Protein AF-Q9K0R5-F1 (afdb_monomer_lite)

Radius of gyration: 14.36 Å; chains: 1; bounding box: 36×28×37 Å

Structure (mmCIF, N/CA/C/O backbone):
data_AF-Q9K0R5-F1
#
_entry.id   AF-Q9K0R5-F1
#
loop_
_atom_site.group_PDB
_atom_site.id
_atom_site.type_symbol
_atom_site.label_atom_id
_atom_site.label_alt_id
_atom_site.label_comp_id
_atom_site.label_asym_id
_atom_site.label_entity_id
_atom_site.label_seq_id
_atom_site.pdbx_PDB_ins_code
_atom_site.Cartn_x
_atom_site.Cartn_y
_atom_site.Cartn_z
_atom_site.occupancy
_atom_site.B_iso_or_equiv
_atom_site.auth_seq_id
_atom_site.auth_comp_id
_atom_site.auth_asym_id
_atom_site.auth_atom_id
_atom_site.pdbx_PDB_model_num
ATOM 1 N N . MET A 1 1 ? 1.058 6.032 -15.849 1.00 56.22 1 MET A N 1
ATOM 2 C CA . MET A 1 1 ? 0.611 4.883 -16.671 1.00 56.22 1 MET A CA 1
ATOM 3 C C . MET A 1 1 ? 0.683 3.546 -15.922 1.00 56.22 1 MET A C 1
ATOM 5 O O . MET A 1 1 ? -0.158 2.701 -16.170 1.00 56.22 1 MET A O 1
ATOM 9 N N . THR A 1 2 ? 1.601 3.356 -14.963 1.00 67.81 2 THR A N 1
ATOM 10 C CA . THR A 1 2 ? 1.692 2.118 -14.158 1.00 67.81 2 THR A CA 1
ATOM 11 C C . THR A 1 2 ? 0.542 1.943 -13.154 1.00 67.81 2 THR A C 1
ATOM 13 O O . THR A 1 2 ? 0.007 0.850 -13.034 1.00 67.81 2 THR A O 1
ATOM 16 N N . GLU A 1 3 ? 0.129 3.010 -12.461 1.00 80.75 3 GLU A N 1
ATOM 17 C CA . GLU A 1 3 ? -0.863 2.923 -11.375 1.00 80.75 3 GLU A CA 1
ATOM 18 C C . GLU A 1 3 ? -2.248 2.438 -11.852 1.00 80.75 3 GLU A C 1
ATOM 20 O O . GLU A 1 3 ? -2.786 1.489 -11.292 1.00 80.75 3 GLU A O 1
ATOM 25 N N . GLN A 1 4 ? -2.784 3.005 -12.940 1.00 90.56 4 GLN A N 1
ATOM 26 C CA . GLN A 1 4 ? -4.103 2.627 -13.477 1.00 90.56 4 GLN A CA 1
ATOM 27 C C . GLN A 1 4 ? -4.184 1.160 -13.929 1.00 90.56 4 GLN A C 1
ATOM 29 O O . GLN A 1 4 ? -5.218 0.518 -13.748 1.00 90.56 4 GLN A O 1
ATOM 34 N N . LEU A 1 5 ? -3.098 0.622 -14.500 1.00 92.12 5 LEU A N 1
ATOM 35 C CA . LEU A 1 5 ? -3.017 -0.794 -14.867 1.00 92.12 5 LEU A CA 1
ATOM 36 C C . LEU A 1 5 ? -3.189 -1.677 -13.626 1.00 92.12 5 LEU A C 1
ATOM 38 O O . LEU A 1 5 ? -3.996 -2.605 -13.632 1.00 92.12 5 LEU A O 1
ATOM 42 N N . PHE A 1 6 ? -2.456 -1.376 -12.554 1.00 94.50 6 PHE A N 1
ATOM 43 C CA . PHE A 1 6 ? -2.494 -2.184 -11.340 1.0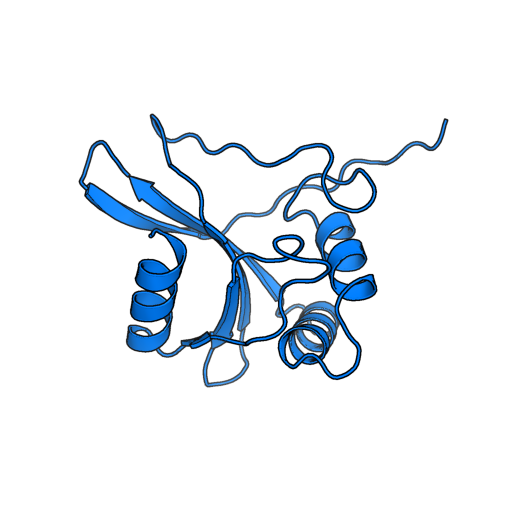0 94.50 6 PHE A CA 1
ATOM 44 C C . PHE A 1 6 ? -3.798 -2.036 -10.560 1.00 94.50 6 PHE A C 1
ATOM 46 O O . PHE A 1 6 ? -4.280 -3.031 -10.028 1.00 94.50 6 PHE A O 1
ATOM 53 N N . ASP A 1 7 ? -4.434 -0.866 -10.585 1.00 95.31 7 ASP A N 1
ATOM 54 C CA . ASP A 1 7 ? -5.787 -0.709 -10.046 1.00 95.31 7 ASP A CA 1
ATOM 55 C C . ASP A 1 7 ? -6.827 -1.535 -10.807 1.00 95.31 7 ASP A C 1
ATOM 57 O O . ASP A 1 7 ? -7.734 -2.106 -10.197 1.00 95.31 7 ASP A O 1
ATOM 61 N N . SER A 1 8 ? -6.708 -1.614 -12.137 1.00 95.00 8 SER A N 1
ATOM 62 C CA . SER A 1 8 ? -7.579 -2.464 -12.955 1.00 95.00 8 SER A CA 1
ATOM 63 C C . SER A 1 8 ? -7.395 -3.942 -12.598 1.00 95.00 8 SER A C 1
ATOM 65 O O . SER A 1 8 ? -8.376 -4.626 -12.298 1.00 95.00 8 SER A O 1
ATOM 67 N N . LEU A 1 9 ? -6.142 -4.406 -12.520 1.00 94.50 9 LEU A N 1
ATOM 68 C CA . LEU A 1 9 ? -5.818 -5.777 -12.122 1.00 94.50 9 LEU A CA 1
ATOM 69 C C . LEU A 1 9 ? -6.303 -6.092 -10.702 1.00 94.50 9 LEU A C 1
ATOM 71 O O . LEU A 1 9 ? -6.897 -7.146 -10.481 1.00 94.50 9 LEU A O 1
ATOM 75 N N . ALA A 1 10 ? -6.109 -5.187 -9.741 1.00 95.62 10 ALA A N 1
ATOM 76 C CA . ALA A 1 10 ? -6.574 -5.377 -8.370 1.00 95.62 10 ALA A CA 1
ATOM 77 C C . ALA A 1 10 ? -8.096 -5.580 -8.314 1.00 95.62 10 ALA A C 1
ATOM 79 O O . ALA A 1 10 ? -8.568 -6.540 -7.703 1.00 95.62 10 ALA A O 1
ATOM 80 N N . LYS A 1 11 ? -8.863 -4.735 -9.018 1.00 96.19 11 LYS A N 1
ATOM 81 C CA . LYS A 1 11 ? -10.329 -4.849 -9.101 1.00 96.19 11 LYS A CA 1
ATOM 82 C C . LYS A 1 11 ? -10.776 -6.159 -9.745 1.00 96.19 11 LYS A C 1
ATOM 84 O O . LYS A 1 11 ? -11.670 -6.812 -9.214 1.00 96.19 11 LYS A O 1
ATOM 89 N N . GLN A 1 12 ? -10.137 -6.568 -10.844 1.00 95.12 12 GLN A N 1
ATOM 90 C CA . GLN A 1 12 ? -10.416 -7.852 -11.505 1.00 95.12 12 GLN A CA 1
ATOM 91 C C . GLN A 1 12 ? -10.162 -9.055 -10.584 1.00 95.12 12 GLN A C 1
ATOM 93 O O . GLN A 1 12 ? -10.846 -10.066 -10.698 1.00 95.12 12 GLN A O 1
ATOM 98 N N . ASN A 1 13 ? -9.227 -8.927 -9.639 1.00 92.00 13 ASN A N 1
ATOM 99 C CA . ASN A 1 13 ? -8.899 -9.954 -8.648 1.00 92.00 13 ASN A CA 1
ATOM 100 C C . ASN A 1 13 ? -9.655 -9.776 -7.313 1.00 92.00 13 ASN A C 1
ATOM 102 O O . ASN A 1 13 ? -9.241 -10.312 -6.287 1.00 92.00 13 ASN A O 1
ATOM 106 N N . GLY A 1 14 ? -10.758 -9.018 -7.303 1.00 93.19 14 GLY A N 1
ATOM 107 C CA . GLY A 1 14 ? -11.657 -8.912 -6.147 1.00 93.19 14 GLY A CA 1
ATOM 108 C C . GLY A 1 14 ? -11.198 -7.956 -5.041 1.00 93.19 14 GLY A C 1
ATOM 109 O O . GLY A 1 1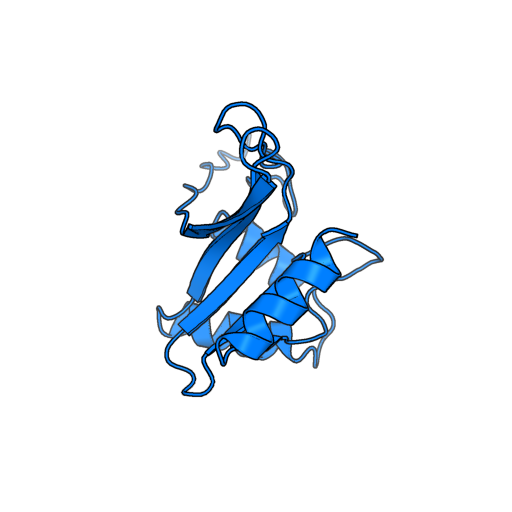4 ? -11.790 -7.943 -3.958 1.00 93.19 14 GLY A O 1
ATOM 110 N N . PHE A 1 15 ? -10.175 -7.133 -5.287 1.00 97.31 15 PHE A N 1
ATOM 111 C CA . PHE A 1 15 ? -9.781 -6.076 -4.358 1.00 97.31 15 PHE A CA 1
ATOM 112 C C . PHE A 1 15 ? -10.573 -4.789 -4.594 1.00 97.31 15 PHE A C 1
ATOM 114 O O . PHE A 1 15 ? -10.828 -4.360 -5.719 1.00 97.31 15 PHE A O 1
ATOM 121 N N . ARG A 1 16 ? -10.893 -4.106 -3.498 1.00 97.69 16 ARG A N 1
ATOM 122 C CA . ARG A 1 16 ? -11.349 -2.716 -3.504 1.00 97.69 16 ARG A CA 1
ATOM 123 C C . ARG A 1 16 ? -10.130 -1.803 -3.500 1.00 97.69 16 ARG A C 1
ATOM 125 O O . ARG A 1 16 ? -9.298 -1.902 -2.601 1.00 97.69 16 ARG A O 1
ATOM 132 N N . VAL A 1 17 ? -10.052 -0.896 -4.468 1.00 97.38 17 VAL A N 1
ATOM 133 C CA . VAL A 1 17 ? -9.050 0.180 -4.494 1.00 97.38 17 VAL A CA 1
ATOM 134 C C . VAL A 1 17 ? -9.590 1.360 -3.691 1.00 97.38 17 VAL A C 1
ATOM 136 O O . VAL A 1 17 ? -10.658 1.884 -4.011 1.00 97.38 17 VAL A O 1
ATOM 139 N N . LEU A 1 18 ? -8.882 1.758 -2.635 1.00 97.50 18 LEU A N 1
ATOM 140 C CA . LEU A 1 18 ? -9.302 2.823 -1.726 1.00 97.50 18 LEU A CA 1
ATOM 141 C C . LEU A 1 18 ? -8.656 4.157 -2.102 1.00 97.50 18 LEU A C 1
ATOM 143 O O . LEU A 1 18 ? -7.446 4.249 -2.299 1.00 97.50 18 LEU A O 1
ATOM 147 N N . SER A 1 19 ? -9.469 5.210 -2.137 1.00 95.94 19 SER A N 1
ATOM 148 C CA . SER A 1 19 ? -9.001 6.580 -2.331 1.00 95.94 19 SER A CA 1
ATOM 149 C C . SER A 1 19 ? -8.444 7.189 -1.036 1.00 95.94 19 SER A C 1
ATOM 151 O O . SER A 1 19 ? -8.610 6.660 0.066 1.00 95.94 19 SER A O 1
ATOM 153 N N . GLY A 1 20 ? -7.770 8.336 -1.170 1.00 96.44 20 GLY A N 1
ATOM 154 C CA . GLY A 1 20 ? -7.252 9.100 -0.031 1.00 96.44 20 GLY A CA 1
ATOM 155 C C . GLY A 1 20 ? -5.932 8.575 0.543 1.00 96.44 20 GLY A C 1
ATOM 156 O O . GLY A 1 20 ? -5.584 8.925 1.669 1.00 96.44 20 GLY A O 1
ATOM 157 N N . GLY A 1 21 ? -5.199 7.741 -0.202 1.00 97.06 21 GLY A N 1
ATOM 158 C CA . GLY A 1 21 ? -3.874 7.234 0.181 1.00 97.06 21 GLY A CA 1
ATOM 159 C C . GLY A 1 21 ? -2.716 8.224 -0.011 1.00 97.06 21 GLY A C 1
ATOM 160 O O . GLY A 1 21 ? -1.585 7.893 0.343 1.00 97.06 21 GLY A O 1
ATOM 161 N N . LYS A 1 22 ? -2.982 9.426 -0.542 1.00 96.50 22 LYS A N 1
ATOM 162 C CA . LYS A 1 22 ? -1.977 10.462 -0.828 1.00 96.50 22 LYS A CA 1
ATOM 163 C C . LYS A 1 22 ? -2.257 11.773 -0.073 1.00 96.50 22 LYS A C 1
ATOM 165 O O . LYS A 1 22 ? -3.391 12.035 0.328 1.00 96.50 22 LYS A O 1
ATOM 170 N N . TYR A 1 23 ? -1.221 12.589 0.127 1.00 96.75 23 TYR A N 1
ATOM 171 C CA . TYR A 1 23 ? -1.273 13.907 0.770 1.00 96.75 23 TYR A CA 1
ATOM 172 C C . TYR A 1 23 ? -0.305 14.896 0.103 1.00 96.75 23 TYR A C 1
ATOM 174 O O . TYR A 1 23 ? 0.721 14.502 -0.452 1.00 96.75 23 TYR A O 1
ATOM 182 N N . GLY A 1 24 ? -0.611 16.198 0.171 1.00 93.19 24 GLY A N 1
ATOM 183 C CA . GLY A 1 24 ? 0.278 17.260 -0.326 1.00 93.19 24 GLY A CA 1
ATOM 184 C C . GLY A 1 24 ? 0.739 17.059 -1.777 1.00 93.19 24 GLY A C 1
ATOM 185 O O . GLY A 1 24 ? 1.917 17.240 -2.071 1.00 93.19 24 GLY A O 1
ATOM 186 N N . GLY A 1 25 ? -0.157 16.601 -2.656 1.00 90.31 25 GLY A N 1
ATOM 187 C CA . GLY A 1 25 ? 0.172 16.183 -4.019 1.00 90.31 25 GLY A CA 1
ATOM 188 C C . GLY A 1 25 ? 0.407 14.675 -4.111 1.00 90.31 25 GLY A C 1
ATOM 189 O O . GLY A 1 25 ? -0.474 13.891 -3.767 1.00 90.31 25 GLY A O 1
ATOM 190 N N . ASN A 1 26 ? 1.583 14.266 -4.592 1.00 89.44 26 ASN A N 1
ATOM 191 C CA . ASN A 1 26 ? 1.895 12.862 -4.889 1.00 89.44 26 ASN A CA 1
ATOM 192 C C . ASN A 1 26 ? 2.646 12.129 -3.756 1.00 89.44 26 ASN A C 1
ATOM 194 O O . ASN A 1 26 ? 3.328 11.139 -4.010 1.00 89.44 26 ASN A O 1
ATOM 198 N N . ASN A 1 27 ? 2.575 12.617 -2.513 1.00 94.56 27 ASN A N 1
ATOM 199 C CA . ASN A 1 27 ? 3.195 11.931 -1.377 1.00 94.56 27 ASN A CA 1
ATOM 200 C C . ASN A 1 27 ? 2.236 10.902 -0.784 1.00 94.56 27 ASN A C 1
ATOM 202 O O . ASN A 1 27 ? 1.034 11.140 -0.734 1.00 94.56 27 ASN A O 1
ATOM 206 N N . GLY A 1 28 ? 2.768 9.806 -0.250 1.00 96.94 28 GLY A N 1
ATOM 207 C CA . GLY A 1 28 ? 1.991 8.793 0.458 1.00 96.94 28 GLY A CA 1
ATOM 208 C C . GLY A 1 28 ? 2.100 7.430 -0.203 1.00 96.94 28 GLY A C 1
ATOM 209 O O . GLY A 1 28 ? 3.196 7.038 -0.597 1.00 96.94 28 GLY A O 1
ATOM 210 N N . PHE A 1 29 ? 0.983 6.715 -0.258 1.00 97.56 29 PHE A N 1
ATOM 211 C CA . PHE A 1 29 ? 0.880 5.404 -0.887 1.00 97.56 29 PHE A CA 1
ATOM 212 C C . PHE A 1 29 ? 0.485 5.571 -2.349 1.00 97.56 29 PHE A C 1
ATOM 214 O O . PHE A 1 29 ? -0.455 6.317 -2.636 1.00 97.56 29 PHE A O 1
ATOM 221 N N . ASP A 1 30 ? 1.143 4.853 -3.260 1.00 96.25 30 ASP A N 1
ATOM 222 C CA . ASP A 1 30 ? 0.635 4.765 -4.634 1.00 96.25 30 ASP A CA 1
ATOM 223 C C . ASP A 1 30 ? -0.766 4.156 -4.631 1.00 96.25 30 ASP A C 1
ATOM 225 O O . ASP A 1 30 ? -1.691 4.730 -5.203 1.00 96.25 30 ASP A O 1
ATOM 229 N N . HIS A 1 31 ? -0.931 3.062 -3.880 1.00 97.31 31 HIS A N 1
ATOM 230 C CA . HIS A 1 31 ? -2.177 2.312 -3.800 1.00 97.31 31 HIS A CA 1
ATOM 231 C C . HIS A 1 31 ? -2.481 1.803 -2.398 1.00 97.31 31 HIS A C 1
ATOM 233 O O . HIS A 1 31 ? -1.592 1.378 -1.651 1.00 97.31 31 HIS A O 1
ATOM 239 N N . VAL A 1 32 ? -3.775 1.732 -2.088 1.00 98.19 32 VAL A N 1
ATOM 240 C CA . VAL A 1 32 ? -4.294 0.985 -0.941 1.00 98.19 32 VAL A CA 1
ATOM 241 C C . VAL A 1 32 ? -5.389 0.051 -1.428 1.00 98.19 32 VAL A C 1
ATOM 243 O O . VAL A 1 32 ? -6.436 0.500 -1.895 1.00 98.19 32 VAL A O 1
ATOM 246 N N . TRP A 1 33 ? -5.156 -1.253 -1.314 1.00 98.19 33 TRP A N 1
ATOM 247 C CA . TRP A 1 33 ? -6.099 -2.278 -1.751 1.00 98.19 33 TRP A CA 1
ATOM 248 C C . TRP A 1 33 ? -6.622 -3.069 -0.560 1.00 98.19 33 TRP A C 1
ATOM 250 O O . TRP A 1 33 ? -5.864 -3.451 0.327 1.00 98.19 33 TRP A O 1
ATOM 260 N N . GLN A 1 34 ? -7.918 -3.348 -0.540 1.00 98.31 34 GLN A N 1
ATOM 261 C CA . GLN A 1 34 ? -8.560 -4.141 0.503 1.00 98.31 34 GLN A CA 1
ATOM 262 C C . GLN A 1 34 ? -9.267 -5.338 -0.128 1.00 98.31 34 GLN A C 1
ATOM 264 O O . GLN A 1 34 ? -10.062 -5.162 -1.050 1.00 98.31 34 GLN A O 1
ATOM 269 N N . ALA A 1 35 ? -8.996 -6.547 0.367 1.00 96.56 35 ALA A N 1
ATOM 270 C CA . ALA A 1 35 ? -9.749 -7.732 -0.040 1.00 96.56 35 ALA A CA 1
ATOM 271 C C . ALA A 1 35 ? -11.240 -7.539 0.292 1.00 96.56 35 ALA A C 1
ATOM 273 O O . ALA A 1 35 ? -11.564 -6.958 1.330 1.00 96.56 35 ALA A O 1
ATOM 274 N N . ALA A 1 36 ? -12.153 -7.998 -0.570 1.00 92.12 36 ALA A N 1
ATOM 275 C CA . ALA A 1 36 ? -13.591 -7.748 -0.405 1.00 92.12 36 ALA A CA 1
ATOM 276 C C . ALA A 1 36 ? -14.162 -8.213 0.953 1.00 92.12 36 ALA A C 1
ATOM 278 O O . ALA A 1 36 ? -15.082 -7.582 1.474 1.00 92.12 36 ALA A O 1
ATOM 279 N N . ASP A 1 37 ? -13.586 -9.266 1.537 1.00 92.12 37 ASP A N 1
ATOM 280 C CA . ASP A 1 37 ? -13.933 -9.838 2.845 1.00 92.12 37 ASP A CA 1
ATOM 281 C C . ASP A 1 37 ? -13.261 -9.129 4.045 1.00 92.12 37 ASP A C 1
ATOM 283 O O . ASP A 1 37 ? -13.500 -9.468 5.204 1.00 92.12 37 ASP A O 1
ATOM 287 N N . GLY A 1 38 ? -12.390 -8.145 3.796 1.00 91.38 38 GLY A N 1
ATOM 288 C CA . GLY A 1 38 ? -11.630 -7.438 4.829 1.00 91.38 38 GLY A CA 1
ATOM 289 C C . GLY A 1 38 ? -10.578 -8.297 5.546 1.00 91.38 38 GLY A C 1
ATOM 290 O O . GLY A 1 38 ? -10.136 -7.938 6.649 1.00 91.38 38 GLY A O 1
ATOM 291 N N . SER A 1 39 ? -10.178 -9.434 4.969 1.00 94.38 39 SER A N 1
ATOM 292 C CA . SER A 1 39 ? -9.131 -10.311 5.515 1.00 94.38 39 SER A CA 1
ATOM 293 C C . SER A 1 39 ? -7.747 -9.660 5.460 1.00 94.38 39 SER A C 1
ATOM 295 O O . SER A 1 39 ? -6.978 -9.783 6.414 1.00 94.38 39 SER A O 1
ATOM 297 N N . VAL A 1 40 ? -7.461 -8.908 4.392 1.00 96.69 40 VAL A N 1
ATOM 298 C CA . VAL A 1 40 ? -6.161 -8.277 4.127 1.00 96.69 40 VAL A CA 1
ATOM 299 C C . VAL A 1 40 ? -6.332 -6.857 3.586 1.00 96.69 40 VAL A C 1
ATOM 301 O O . VAL A 1 40 ? -7.238 -6.570 2.801 1.00 96.69 40 VAL A O 1
ATOM 304 N N . VAL A 1 41 ? -5.413 -5.975 3.990 1.00 98.31 41 VAL A N 1
ATOM 305 C CA . VAL A 1 41 ? -5.181 -4.665 3.363 1.00 98.31 41 VAL A CA 1
ATOM 306 C C . VAL A 1 41 ? -3.736 -4.612 2.876 1.00 98.31 41 VAL A C 1
ATOM 308 O O . VAL A 1 41 ? -2.816 -4.924 3.634 1.00 98.31 41 VAL A O 1
ATOM 311 N N . LEU A 1 42 ? -3.534 -4.214 1.623 1.00 98.12 42 LEU A N 1
ATOM 312 C CA . LEU A 1 42 ? -2.233 -4.055 0.987 1.00 98.12 42 LEU A CA 1
ATOM 313 C C . LEU A 1 42 ? -1.924 -2.571 0.786 1.00 98.12 42 LEU A C 1
ATOM 315 O O . LEU A 1 42 ? -2.714 -1.851 0.178 1.00 98.12 42 LEU A O 1
ATOM 319 N N . ILE A 1 43 ? -0.753 -2.135 1.248 1.00 98.38 43 ILE A N 1
ATOM 320 C CA . ILE A 1 43 ? -0.096 -0.937 0.711 1.00 98.38 43 ILE A CA 1
ATOM 321 C C . ILE A 1 43 ? 0.748 -1.380 -0.476 1.00 98.38 43 ILE A C 1
ATOM 323 O O . ILE A 1 43 ? 1.651 -2.207 -0.300 1.00 98.38 43 ILE A O 1
ATOM 327 N N . VAL A 1 44 ? 0.464 -0.852 -1.665 1.00 97.69 44 VAL A N 1
ATOM 328 C CA . VAL A 1 44 ? 1.166 -1.255 -2.888 1.00 97.69 44 VAL A CA 1
ATOM 329 C C . VAL A 1 44 ? 1.882 -0.067 -3.507 1.00 97.69 44 VAL A C 1
ATOM 331 O O . VAL A 1 44 ? 1.274 0.969 -3.745 1.00 97.69 44 VAL A O 1
ATOM 334 N N . GLU A 1 45 ? 3.174 -0.236 -3.780 1.00 96.12 45 GLU A N 1
ATOM 335 C CA . GLU A 1 45 ? 4.006 0.762 -4.456 1.00 96.12 45 GLU A CA 1
ATOM 336 C C . GLU A 1 45 ? 4.282 0.329 -5.896 1.00 96.12 45 GLU A C 1
ATOM 338 O O . GLU A 1 45 ? 4.759 -0.785 -6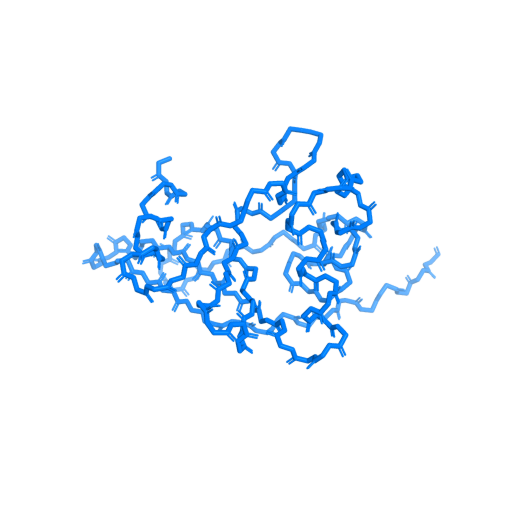.141 1.00 96.12 45 GLU A O 1
ATOM 343 N N . SER A 1 46 ? 4.000 1.215 -6.852 1.00 93.81 46 SER A N 1
ATOM 344 C CA . SER A 1 46 ? 4.220 0.957 -8.273 1.00 93.81 46 SER A CA 1
ATOM 345 C C . SER A 1 46 ? 5.660 1.292 -8.646 1.00 93.81 46 SER A C 1
ATOM 347 O O . SER A 1 46 ? 6.072 2.453 -8.650 1.00 93.81 46 SER A O 1
ATOM 349 N N . LYS A 1 47 ? 6.455 0.283 -9.007 1.00 91.38 47 LYS A N 1
ATOM 350 C CA . LYS A 1 47 ? 7.873 0.454 -9.345 1.00 91.38 47 LYS A CA 1
ATOM 351 C C . LYS A 1 47 ? 8.193 -0.129 -10.713 1.00 91.38 47 LYS A C 1
ATOM 353 O O . LYS A 1 47 ? 7.618 -1.115 -11.164 1.00 91.38 47 LYS A O 1
ATOM 358 N N . GLN A 1 48 ? 9.159 0.491 -11.381 1.00 87.62 48 GLN A N 1
ATOM 359 C CA . GLN A 1 48 ? 9.812 -0.136 -12.524 1.00 87.62 48 GLN A CA 1
ATOM 360 C C . GLN A 1 48 ? 10.717 -1.250 -12.001 1.00 87.62 48 GLN A C 1
ATOM 362 O O . GLN A 1 48 ? 11.533 -1.000 -11.115 1.00 87.62 48 GLN A O 1
ATOM 367 N N . ILE A 1 49 ? 10.589 -2.446 -12.569 1.00 86.62 49 ILE A N 1
ATOM 368 C CA . ILE A 1 49 ? 11.455 -3.580 -12.250 1.00 86.62 49 ILE A CA 1
ATOM 369 C C . ILE A 1 49 ? 12.531 -3.646 -13.325 1.00 86.62 49 ILE A C 1
ATOM 371 O O . ILE A 1 49 ? 12.233 -3.650 -14.523 1.00 86.62 49 ILE A O 1
ATOM 375 N N . ARG A 1 50 ? 13.794 -3.640 -12.899 1.00 83.06 50 ARG A N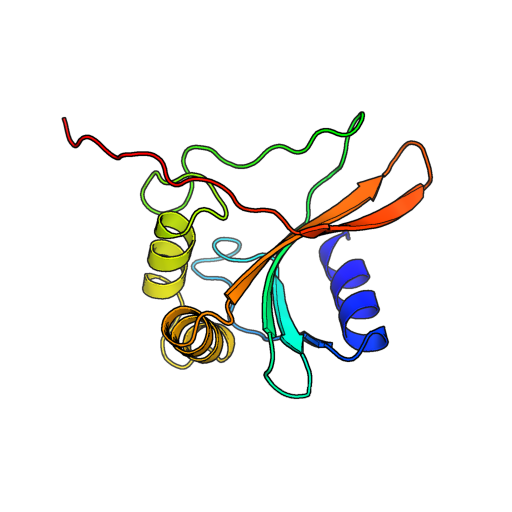 1
ATOM 376 C CA . ARG A 1 50 ? 14.948 -3.694 -13.803 1.00 83.06 50 ARG A CA 1
ATOM 377 C C . ARG A 1 50 ? 15.879 -4.797 -13.337 1.00 83.06 50 ARG A C 1
ATOM 379 O O . ARG A 1 50 ? 16.409 -4.716 -12.233 1.00 83.06 50 ARG A O 1
ATOM 386 N N . ASN A 1 51 ? 16.055 -5.826 -14.164 1.00 80.31 51 ASN A N 1
ATOM 387 C CA . ASN A 1 51 ? 16.924 -6.971 -13.873 1.00 80.31 51 ASN A CA 1
ATOM 388 C C . ASN A 1 51 ? 16.627 -7.602 -12.498 1.00 80.31 51 ASN A C 1
ATOM 390 O O . ASN A 1 51 ? 17.530 -7.814 -11.698 1.00 80.31 51 ASN A O 1
ATOM 394 N N . GLY A 1 52 ? 15.342 -7.804 -12.184 1.00 77.94 52 GLY A N 1
ATOM 395 C CA . GLY A 1 52 ? 14.903 -8.361 -10.897 1.00 77.94 52 GLY A CA 1
ATOM 396 C C . GLY A 1 52 ? 15.048 -7.428 -9.686 1.00 77.94 52 GLY A C 1
ATOM 397 O O . GLY A 1 52 ? 14.757 -7.841 -8.568 1.00 77.94 52 GLY A O 1
ATOM 398 N N . THR A 1 53 ? 15.465 -6.173 -9.881 1.00 83.50 53 THR A N 1
ATOM 399 C CA . THR A 1 53 ? 15.663 -5.201 -8.795 1.00 83.50 53 THR A CA 1
ATOM 400 C C . THR A 1 53 ? 14.617 -4.090 -8.801 1.00 83.50 53 THR A C 1
ATOM 402 O O . THR A 1 53 ? 14.055 -3.727 -9.841 1.00 83.50 53 THR A O 1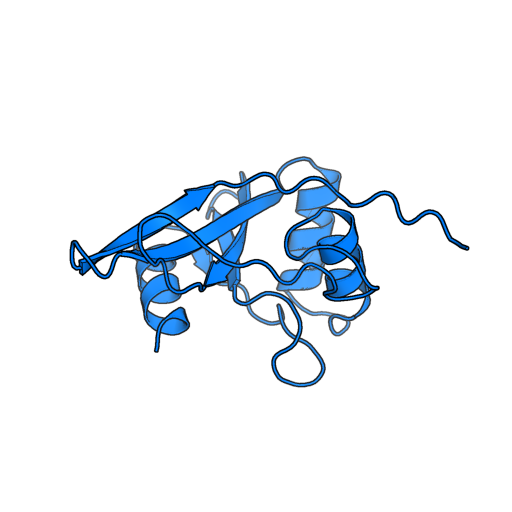
ATOM 405 N N . VAL A 1 54 ? 14.375 -3.542 -7.609 1.00 89.12 54 VAL A N 1
ATOM 406 C CA . VAL A 1 54 ? 13.461 -2.429 -7.332 1.00 89.12 54 VAL A CA 1
ATOM 407 C C . VAL A 1 54 ? 14.122 -1.472 -6.348 1.00 89.12 54 VAL A C 1
ATOM 409 O O . VAL A 1 54 ? 14.805 -1.903 -5.420 1.00 89.12 54 VAL A O 1
ATOM 412 N N . GLN A 1 55 ? 13.911 -0.170 -6.531 1.00 91.56 55 GLN A N 1
ATOM 413 C CA . GLN A 1 55 ? 14.451 0.849 -5.635 1.00 91.56 55 GLN A CA 1
ATOM 414 C C . GLN A 1 55 ? 13.350 1.409 -4.733 1.00 91.56 55 GLN A C 1
ATOM 416 O O . GLN A 1 55 ? 12.353 1.967 -5.200 1.00 91.56 55 GLN A O 1
ATOM 421 N N . LEU A 1 56 ? 13.563 1.285 -3.426 1.00 93.56 56 LEU A N 1
ATOM 422 C CA . LEU A 1 56 ? 12.762 1.946 -2.402 1.00 93.56 56 LEU A CA 1
ATOM 423 C C . LEU A 1 56 ? 13.468 3.221 -1.959 1.00 93.56 56 LEU A C 1
ATOM 425 O O . LEU A 1 56 ? 14.696 3.251 -1.888 1.00 93.56 56 LEU A O 1
ATOM 429 N N . ASN A 1 57 ? 12.706 4.269 -1.642 1.00 93.69 57 ASN A N 1
ATOM 430 C CA . ASN A 1 57 ? 13.301 5.482 -1.090 1.00 93.69 57 ASN A CA 1
ATOM 431 C C . ASN A 1 57 ? 13.799 5.194 0.343 1.00 93.69 57 ASN A C 1
ATOM 433 O O . ASN A 1 57 ? 12.972 4.938 1.223 1.00 93.69 57 ASN A O 1
ATOM 437 N N . PRO A 1 58 ? 15.117 5.233 0.618 1.00 94.12 58 PRO A N 1
ATOM 438 C CA . PRO A 1 58 ? 15.645 4.936 1.945 1.00 94.12 58 PRO A CA 1
ATOM 439 C C . PRO A 1 58 ? 15.317 6.022 2.981 1.00 94.12 58 PRO A C 1
ATOM 441 O O . PRO A 1 58 ? 15.395 5.723 4.174 1.00 94.12 58 PRO A O 1
ATOM 444 N N . ASN A 1 59 ? 14.960 7.229 2.528 1.00 93.94 59 ASN A N 1
ATOM 445 C CA . ASN A 1 59 ? 14.692 8.430 3.320 1.00 93.94 59 ASN A CA 1
ATOM 446 C C . ASN A 1 59 ? 13.331 9.026 2.904 1.00 93.94 59 ASN A C 1
ATOM 448 O O . ASN A 1 59 ? 13.236 10.161 2.439 1.00 93.94 59 ASN A O 1
ATOM 452 N N . GLY A 1 60 ? 12.274 8.217 2.997 1.00 94.12 60 GLY A N 1
ATOM 453 C CA . GLY A 1 60 ? 10.903 8.637 2.721 1.00 94.12 60 GLY A CA 1
ATOM 454 C C . GLY A 1 60 ? 10.317 9.513 3.832 1.00 94.12 60 GLY A C 1
ATOM 455 O O . GLY A 1 60 ? 11.029 10.182 4.579 1.00 94.12 60 GLY A O 1
ATOM 456 N N . ALA A 1 61 ? 8.989 9.492 3.968 1.00 95.19 61 ALA A N 1
ATOM 457 C CA . ALA A 1 61 ? 8.269 10.225 5.004 1.00 95.19 61 ALA A CA 1
ATOM 458 C C . ALA A 1 61 ? 8.878 9.973 6.400 1.00 95.19 61 ALA A C 1
ATOM 460 O O . ALA A 1 61 ? 9.013 8.828 6.836 1.00 95.19 61 ALA A O 1
ATOM 461 N N . GLY A 1 62 ? 9.266 11.054 7.087 1.00 93.31 62 GLY A N 1
ATOM 462 C CA . GLY A 1 62 ? 9.892 10.999 8.416 1.00 93.31 62 GLY A CA 1
ATOM 463 C C . GLY A 1 62 ? 11.325 10.455 8.437 1.00 93.31 62 GLY A C 1
ATOM 464 O O . GLY A 1 62 ? 11.806 10.082 9.503 1.00 93.31 62 GLY A O 1
ATOM 465 N N . GLY A 1 63 ? 11.993 10.368 7.281 1.00 94.12 63 GLY A N 1
ATOM 466 C CA . GLY A 1 63 ? 13.345 9.816 7.150 1.00 94.12 63 GLY A CA 1
ATOM 467 C C . GLY A 1 63 ? 13.402 8.285 7.160 1.00 94.12 63 GLY A C 1
ATOM 468 O O . GLY A 1 63 ? 14.487 7.711 7.157 1.00 94.12 63 GLY A O 1
ATOM 469 N N . TYR A 1 64 ? 12.253 7.604 7.160 1.00 95.19 64 TYR A N 1
ATOM 470 C CA . TYR A 1 64 ? 12.185 6.143 7.187 1.00 95.19 64 TYR A CA 1
ATOM 471 C C . TYR A 1 64 ? 12.223 5.539 5.784 1.00 95.19 64 TYR A C 1
ATOM 473 O O . TYR A 1 64 ? 11.770 6.142 4.811 1.00 95.19 64 TYR A O 1
ATOM 481 N N . THR A 1 65 ? 12.713 4.303 5.675 1.00 96.12 65 THR A N 1
ATOM 482 C CA . THR A 1 65 ? 12.695 3.566 4.404 1.00 96.12 65 THR A CA 1
ATOM 483 C C . THR A 1 65 ? 11.264 3.299 3.958 1.00 96.12 65 THR A C 1
ATOM 485 O O . THR A 1 65 ? 10.441 2.834 4.748 1.00 96.12 65 THR A O 1
ATOM 488 N N . GLN A 1 66 ? 10.967 3.598 2.695 1.00 96.38 66 GLN A N 1
ATOM 489 C CA . GLN A 1 66 ? 9.651 3.403 2.100 1.00 96.38 66 GLN A CA 1
ATOM 490 C C . GLN A 1 66 ? 9.147 1.971 2.329 1.00 96.38 66 GLN A C 1
ATOM 492 O O . GLN A 1 66 ? 9.924 1.021 2.289 1.00 96.38 66 GLN A O 1
ATOM 497 N N . MET A 1 67 ? 7.845 1.826 2.586 1.00 96.62 67 MET A N 1
ATOM 498 C CA . MET A 1 67 ? 7.161 0.565 2.916 1.00 96.62 67 MET A CA 1
ATOM 499 C C . MET A 1 67 ? 7.566 -0.100 4.244 1.00 96.62 67 MET A C 1
ATOM 501 O O . MET A 1 67 ? 6.970 -1.114 4.610 1.00 96.62 67 MET A O 1
ATOM 505 N N . SER A 1 68 ? 8.519 0.459 5.000 1.00 96.56 68 SER A N 1
ATOM 506 C CA . SER A 1 68 ? 8.747 0.045 6.391 1.00 96.56 68 SER A CA 1
ATOM 507 C C . SER A 1 68 ? 7.573 0.453 7.284 1.00 96.56 68 SER A C 1
ATOM 509 O O . SER A 1 68 ? 6.805 1.367 6.961 1.00 96.56 68 SER A O 1
ATOM 511 N N . ARG A 1 69 ? 7.437 -0.193 8.445 1.00 95.50 69 ARG A N 1
ATOM 512 C CA . ARG A 1 69 ? 6.335 0.086 9.378 1.00 95.50 69 ARG A CA 1
ATOM 513 C C . ARG A 1 69 ? 6.319 1.554 9.828 1.00 95.50 69 ARG A C 1
ATOM 515 O O . ARG A 1 69 ? 5.248 2.140 9.970 1.00 95.50 69 ARG A O 1
ATOM 522 N N . GLU A 1 70 ? 7.482 2.155 10.033 1.00 95.44 70 GLU A N 1
ATOM 523 C CA . GLU A 1 70 ? 7.627 3.518 10.540 1.00 95.44 70 GLU A CA 1
ATOM 524 C C . GLU A 1 70 ? 7.303 4.537 9.450 1.00 95.44 70 GLU A C 1
ATOM 526 O O . GLU A 1 70 ? 6.626 5.529 9.722 1.00 95.44 70 GLU A O 1
ATOM 531 N N . TRP A 1 71 ? 7.675 4.238 8.204 1.00 97.25 71 TRP A N 1
ATOM 532 C CA . TRP A 1 71 ? 7.245 5.024 7.054 1.00 97.25 71 TRP A CA 1
ATOM 533 C C . TRP A 1 71 ? 5.721 5.002 6.892 1.00 97.25 71 TRP A C 1
ATOM 535 O O . TRP A 1 71 ? 5.113 6.062 6.771 1.00 97.25 71 TRP A O 1
ATOM 545 N N . ILE A 1 72 ? 5.081 3.825 6.979 1.00 97.69 72 ILE A N 1
ATOM 546 C CA . ILE A 1 72 ? 3.612 3.704 6.896 1.00 97.69 72 ILE A CA 1
ATOM 547 C C . ILE A 1 72 ? 2.942 4.540 7.990 1.00 97.69 72 ILE A C 1
ATOM 549 O O . ILE A 1 72 ? 2.018 5.298 7.702 1.00 97.69 72 ILE A O 1
ATOM 553 N N . LYS A 1 73 ? 3.418 4.444 9.240 1.00 96.38 73 LYS A N 1
ATOM 554 C CA . LYS A 1 73 ? 2.898 5.254 10.355 1.00 96.38 73 LYS A CA 1
ATOM 555 C C . LYS A 1 73 ? 3.002 6.750 10.061 1.00 96.38 73 LYS A C 1
ATOM 557 O O . LYS A 1 73 ? 2.053 7.486 10.328 1.00 96.38 73 LYS A O 1
ATOM 562 N N . GLN A 1 74 ? 4.135 7.192 9.516 1.00 97.38 74 GLN A N 1
ATOM 563 C CA . GLN A 1 74 ? 4.341 8.598 9.193 1.00 97.38 74 GLN A CA 1
ATOM 564 C C . GLN A 1 74 ? 3.430 9.065 8.053 1.00 97.38 74 GLN A C 1
ATOM 566 O O . GLN A 1 74 ? 2.835 10.133 8.170 1.00 97.38 74 GLN A O 1
ATOM 571 N N . VAL A 1 75 ? 3.270 8.265 6.994 1.00 98.19 75 VAL A N 1
ATOM 572 C CA . VAL A 1 75 ? 2.332 8.574 5.905 1.00 98.19 75 VAL A CA 1
ATOM 573 C C . VAL A 1 75 ? 0.910 8.682 6.444 1.00 98.19 75 VAL A C 1
ATOM 575 O O . VAL A 1 75 ? 0.263 9.700 6.233 1.00 98.19 75 VAL A O 1
ATOM 578 N N . VAL A 1 76 ? 0.444 7.688 7.208 1.00 97.94 76 VAL A N 1
ATOM 579 C CA . VAL A 1 76 ? -0.907 7.677 7.798 1.00 97.94 76 VAL A CA 1
ATOM 580 C C . VAL A 1 76 ? -1.160 8.907 8.671 1.00 97.94 76 VAL A C 1
ATOM 582 O O . VAL A 1 76 ? -2.257 9.462 8.627 1.00 97.94 76 VAL A O 1
ATOM 585 N N . LYS A 1 77 ? -0.159 9.364 9.436 1.00 97.31 77 LYS A N 1
ATOM 586 C CA . LYS A 1 77 ? -0.254 10.594 10.238 1.00 97.31 77 LYS A CA 1
ATOM 587 C C . LYS A 1 77 ? -0.470 11.838 9.368 1.00 97.31 77 LYS A C 1
ATOM 589 O O . LYS A 1 77 ? -1.172 12.747 9.795 1.00 97.31 77 LYS A O 1
ATOM 594 N N . SER A 1 78 ? 0.121 11.869 8.176 1.00 97.81 78 SER A N 1
ATOM 595 C CA . SER A 1 78 ? 0.034 12.983 7.226 1.00 97.81 78 SER A CA 1
ATOM 596 C C . SER A 1 78 ? -1.179 12.923 6.290 1.00 97.81 78 SER A C 1
ATOM 598 O O . SER A 1 78 ? -1.470 13.920 5.633 1.00 97.81 78 SER A O 1
ATOM 600 N N . LEU A 1 79 ? -1.890 11.792 6.209 1.00 98.12 79 LEU A N 1
ATOM 601 C CA . LEU A 1 79 ? -3.103 11.689 5.394 1.00 98.12 79 LEU A CA 1
ATOM 602 C C . LEU A 1 79 ? -4.225 12.590 5.940 1.00 98.12 79 LEU A C 1
ATOM 604 O O . LEU A 1 79 ? -4.373 12.672 7.167 1.00 98.12 79 LEU A O 1
ATOM 608 N N . PRO A 1 80 ? -5.055 13.190 5.059 1.00 95.81 80 PRO A N 1
ATOM 609 C CA . PRO A 1 80 ? -6.214 13.976 5.469 1.00 95.81 80 PRO A CA 1
ATOM 610 C C . PRO A 1 80 ? -7.132 13.203 6.416 1.00 95.81 80 PRO A C 1
ATOM 612 O O . PRO A 1 80 ? -7.339 11.992 6.263 1.00 95.81 80 PRO A O 1
ATOM 615 N N . ASP A 1 81 ? -7.701 13.906 7.389 1.00 94.00 81 ASP A N 1
ATOM 616 C CA . ASP A 1 81 ? -8.724 13.328 8.253 1.00 94.00 81 ASP A CA 1
ATOM 617 C C . ASP A 1 81 ? -9.967 12.954 7.435 1.00 94.00 81 ASP A C 1
ATOM 619 O O . ASP A 1 81 ? -10.286 13.582 6.428 1.00 94.00 81 ASP A O 1
ATOM 623 N N . GLY A 1 82 ? -10.623 11.855 7.813 1.00 92.88 82 GLY A N 1
ATOM 624 C CA . GLY A 1 82 ? -11.739 11.288 7.048 1.00 92.88 82 GLY A CA 1
ATOM 625 C C . GLY A 1 82 ? -11.347 10.518 5.778 1.00 92.88 82 GLY A C 1
ATOM 626 O O . GLY A 1 82 ? -12.223 9.939 5.141 1.00 92.88 82 GLY A O 1
ATOM 627 N N . SER A 1 83 ? -10.057 10.441 5.417 1.00 96.12 83 SER A N 1
ATOM 628 C CA . SER A 1 83 ? -9.599 9.609 4.294 1.00 96.12 83 SER A CA 1
ATOM 629 C C . SER A 1 83 ? -10.029 8.136 4.468 1.00 96.12 83 SER A C 1
ATOM 631 O O . SER A 1 83 ? -9.693 7.524 5.494 1.00 96.12 83 SER A O 1
ATOM 633 N N . PRO A 1 84 ? -10.695 7.522 3.463 1.00 96.81 84 PRO A N 1
ATOM 634 C CA . PRO A 1 84 ? -11.058 6.105 3.505 1.00 96.81 84 PRO A CA 1
ATOM 635 C C . PRO A 1 84 ? -9.844 5.194 3.720 1.00 96.81 84 PRO A C 1
ATOM 637 O O . PRO A 1 84 ? -9.871 4.296 4.566 1.00 96.81 84 PRO A O 1
ATOM 640 N N . ALA A 1 85 ? -8.744 5.465 3.010 1.00 97.94 85 ALA A N 1
ATOM 641 C CA . ALA A 1 85 ? -7.494 4.733 3.172 1.00 97.94 85 ALA A CA 1
ATOM 642 C C . ALA A 1 85 ? -6.926 4.858 4.595 1.00 97.94 85 ALA A C 1
ATOM 644 O O . ALA A 1 85 ? -6.528 3.849 5.177 1.00 97.94 85 ALA A O 1
ATOM 645 N N . LYS A 1 86 ? -6.924 6.061 5.191 1.00 98.06 86 LYS A N 1
ATOM 646 C CA . LYS A 1 86 ? -6.378 6.294 6.543 1.00 98.06 86 LYS A CA 1
ATOM 647 C C . LYS A 1 86 ? -7.054 5.396 7.581 1.00 98.06 86 LYS A C 1
ATOM 649 O O . LYS A 1 86 ? -6.367 4.694 8.325 1.00 98.06 86 LYS A O 1
ATOM 654 N N . ALA A 1 87 ? -8.388 5.372 7.595 1.00 96.25 87 ALA A N 1
ATOM 655 C CA . ALA A 1 87 ? -9.162 4.566 8.538 1.00 96.25 87 ALA A CA 1
ATOM 656 C C . ALA A 1 87 ? -8.906 3.058 8.362 1.00 96.25 87 ALA A C 1
ATOM 658 O O . ALA A 1 87 ? -8.661 2.339 9.337 1.00 96.25 87 ALA A O 1
ATOM 659 N N . VAL A 1 88 ? -8.913 2.579 7.114 1.00 97.69 88 VAL A N 1
ATOM 660 C CA . VAL A 1 88 ? -8.725 1.155 6.806 1.00 97.69 88 VAL A CA 1
ATOM 661 C C . VAL A 1 88 ? -7.306 0.684 7.135 1.00 97.69 88 VAL A C 1
ATOM 663 O O . VAL A 1 88 ? -7.142 -0.380 7.737 1.00 97.69 88 VAL A O 1
ATOM 666 N N . VAL A 1 89 ? -6.284 1.481 6.813 1.00 98.06 89 VAL A N 1
ATOM 667 C CA . VAL A 1 89 ? -4.879 1.147 7.096 1.00 98.06 89 VAL A CA 1
ATOM 668 C C . VAL A 1 89 ? -4.612 1.108 8.600 1.00 98.06 89 VAL A C 1
ATOM 670 O O . VAL A 1 89 ? -3.967 0.171 9.073 1.00 98.06 89 VAL A O 1
ATOM 673 N N . LEU A 1 90 ? -5.142 2.066 9.372 1.00 96.25 90 LEU A N 1
ATOM 674 C CA . LEU A 1 90 ? -5.017 2.069 10.835 1.00 96.25 90 LEU A CA 1
ATOM 675 C 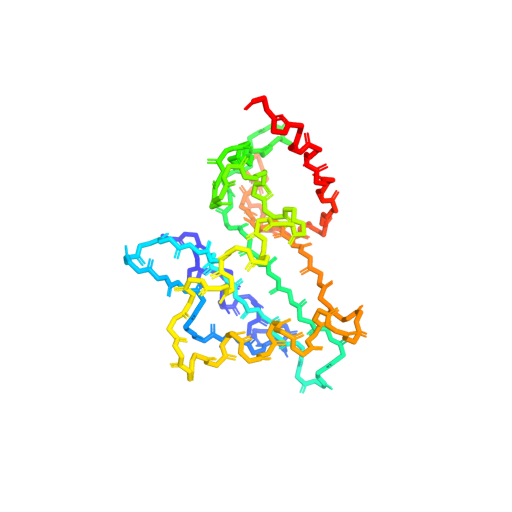C . LEU A 1 90 ? -5.611 0.801 11.456 1.00 96.25 90 LEU A C 1
ATOM 677 O O . LEU A 1 90 ? -4.918 0.102 12.202 1.00 96.25 90 LEU A O 1
ATOM 681 N N . LYS A 1 91 ? -6.855 0.468 11.091 1.00 96.31 91 LYS A N 1
ATOM 682 C CA . LYS A 1 91 ? -7.550 -0.725 11.591 1.00 96.31 91 LYS A CA 1
ATOM 683 C C . LYS A 1 91 ? -6.823 -2.013 11.196 1.00 96.31 91 LYS A C 1
ATOM 685 O O . LYS A 1 91 ? -6.644 -2.906 12.021 1.00 96.31 91 LYS A O 1
ATOM 690 N N . ALA A 1 92 ? -6.368 -2.118 9.948 1.00 97.44 92 ALA A N 1
ATOM 691 C CA . ALA A 1 92 ? -5.636 -3.293 9.483 1.00 97.44 92 ALA A CA 1
ATOM 692 C C . ALA A 1 92 ? -4.277 -3.452 10.176 1.00 97.44 92 ALA A C 1
ATOM 694 O O . ALA A 1 92 ? -3.891 -4.573 10.506 1.00 97.44 92 ALA A O 1
ATOM 695 N N . ASN A 1 93 ? -3.568 -2.351 10.438 1.00 95.50 93 ASN A N 1
ATOM 696 C CA . ASN A 1 93 ? -2.301 -2.374 11.166 1.00 95.50 93 ASN A CA 1
ATOM 697 C C . ASN A 1 93 ? -2.486 -2.820 12.626 1.00 95.50 93 ASN A C 1
ATOM 699 O O . ASN A 1 93 ? -1.677 -3.596 13.126 1.00 95.50 93 ASN A O 1
ATOM 703 N N . GLN A 1 94 ? -3.552 -2.368 13.294 1.00 95.06 94 GLN A N 1
ATOM 704 C CA . GLN A 1 94 ? -3.898 -2.803 14.656 1.00 95.06 94 GLN A CA 1
ATOM 705 C C . GLN A 1 94 ? -4.242 -4.299 14.709 1.00 95.06 94 GLN A C 1
ATOM 707 O O . GLN A 1 94 ? -3.805 -4.996 15.618 1.00 95.06 94 GLN A O 1
ATOM 712 N N . ASN A 1 95 ? -4.948 -4.803 13.695 1.00 96.38 95 ASN A N 1
ATOM 713 C CA . ASN A 1 95 ? -5.420 -6.189 13.641 1.00 96.38 95 ASN A CA 1
ATOM 714 C C . ASN A 1 95 ? -4.425 -7.172 12.994 1.00 96.38 95 ASN A C 1
ATOM 716 O O . ASN A 1 95 ? -4.787 -8.316 12.734 1.00 96.38 95 ASN A O 1
ATOM 720 N N . GLY A 1 96 ? -3.204 -6.741 12.655 1.00 95.56 96 GLY A N 1
ATOM 721 C CA . GLY A 1 96 ? -2.204 -7.601 12.001 1.00 95.56 96 GLY A CA 1
ATOM 722 C C . GLY A 1 96 ? -2.532 -8.003 10.552 1.00 95.56 96 GLY A C 1
ATOM 723 O O . GLY A 1 96 ? -1.910 -8.915 10.008 1.00 95.56 96 GLY A O 1
ATOM 724 N N . LYS A 1 97 ? -3.484 -7.314 9.912 1.00 97.44 97 LYS A N 1
ATOM 725 C CA . LYS A 1 97 ? -3.982 -7.583 8.549 1.00 97.44 97 LYS A CA 1
ATOM 726 C C . LYS A 1 97 ? -3.318 -6.738 7.459 1.00 97.44 97 LYS A C 1
ATOM 728 O O . LYS A 1 97 ? -3.593 -6.935 6.276 1.00 97.44 97 LYS A O 1
ATOM 733 N N . LEU A 1 98 ? -2.474 -5.780 7.842 1.00 98.12 98 LEU A N 1
ATOM 734 C CA . LEU A 1 98 ? -1.754 -4.930 6.897 1.00 98.12 98 LEU A CA 1
ATOM 735 C C . LEU A 1 98 ? -0.529 -5.664 6.334 1.00 98.12 98 LEU A C 1
ATOM 737 O O . LEU A 1 98 ? 0.313 -6.152 7.092 1.00 98.12 98 LEU A O 1
ATOM 741 N N . LYS A 1 99 ? -0.407 -5.705 5.007 1.00 97.94 99 LYS A N 1
ATOM 742 C CA . LYS A 1 99 ? 0.782 -6.183 4.287 1.00 97.94 99 LYS A CA 1
ATOM 743 C C . LYS A 1 99 ? 1.236 -5.125 3.286 1.00 97.94 99 LYS A C 1
ATOM 745 O O . LYS A 1 99 ? 0.514 -4.166 3.009 1.00 97.94 99 LYS A O 1
ATOM 750 N N . THR A 1 100 ? 2.433 -5.300 2.741 1.00 98.19 100 THR A N 1
ATOM 751 C CA . THR A 1 100 ? 2.949 -4.434 1.683 1.00 98.19 100 THR A CA 1
ATOM 752 C C . THR A 1 100 ? 3.370 -5.250 0.471 1.00 98.19 100 THR A C 1
ATOM 754 O O . THR A 1 100 ? 3.786 -6.405 0.596 1.00 98.19 100 THR A O 1
ATOM 757 N N . ALA A 1 101 ? 3.229 -4.664 -0.714 1.00 96.94 101 ALA A N 1
ATOM 758 C CA . ALA A 1 101 ? 3.632 -5.297 -1.960 1.00 96.94 101 ALA A CA 1
ATOM 759 C C . ALA A 1 101 ? 4.203 -4.278 -2.948 1.00 96.94 101 ALA A C 1
ATOM 761 O O . ALA A 1 101 ? 3.886 -3.091 -2.899 1.00 96.94 101 ALA A O 1
ATOM 762 N N . ILE A 1 102 ? 5.056 -4.749 -3.848 1.00 95.38 102 ILE A N 1
ATOM 763 C CA . ILE A 1 102 ? 5.542 -3.969 -4.983 1.00 95.38 102 ILE A CA 1
ATOM 764 C C . ILE A 1 102 ? 4.825 -4.471 -6.224 1.00 95.38 102 ILE A C 1
ATOM 766 O O . ILE A 1 102 ? 4.810 -5.674 -6.481 1.00 95.38 102 ILE A O 1
ATOM 770 N N . ALA A 1 103 ? 4.251 -3.549 -6.986 1.00 94.38 103 ALA A N 1
ATOM 771 C CA . ALA A 1 103 ? 3.642 -3.832 -8.274 1.00 94.38 103 ALA A CA 1
ATOM 772 C C . ALA A 1 103 ? 4.501 -3.240 -9.393 1.00 94.38 103 ALA A C 1
ATOM 774 O O . ALA A 1 103 ? 4.941 -2.092 -9.313 1.00 94.38 103 ALA A O 1
ATOM 775 N N . GLY A 1 104 ? 4.762 -4.011 -10.441 1.00 92.81 104 GLY A N 1
ATOM 776 C CA . GLY A 1 104 ? 5.585 -3.547 -11.552 1.00 92.81 104 GLY A CA 1
ATOM 777 C C . GLY A 1 104 ? 5.456 -4.423 -12.784 1.00 92.81 104 GLY A C 1
ATOM 778 O O . GLY A 1 104 ? 5.044 -5.574 -12.702 1.00 92.81 104 GLY A O 1
ATOM 779 N N . VAL A 1 105 ? 5.788 -3.864 -13.944 1.00 89.69 105 VAL A N 1
ATOM 780 C CA . VAL A 1 105 ? 5.939 -4.648 -15.173 1.00 89.69 105 VAL A CA 1
ATOM 781 C C . VAL A 1 105 ? 7.404 -5.041 -15.279 1.00 89.69 105 VAL A C 1
ATOM 783 O O . VAL A 1 105 ? 8.279 -4.168 -15.288 1.00 89.69 105 VAL A O 1
ATOM 786 N N . ASP A 1 106 ? 7.673 -6.341 -15.340 1.00 84.44 106 ASP A N 1
ATOM 787 C CA . ASP A 1 106 ? 8.996 -6.839 -15.687 1.00 84.44 106 ASP A CA 1
ATOM 788 C C . ASP A 1 106 ? 9.250 -6.556 -17.169 1.00 84.44 106 ASP A C 1
ATOM 790 O O . ASP A 1 106 ? 8.586 -7.097 -18.050 1.00 84.44 106 ASP A O 1
ATOM 794 N N . ARG A 1 107 ? 10.215 -5.679 -17.451 1.00 80.94 107 ARG A N 1
ATOM 795 C CA . ARG A 1 107 ? 10.522 -5.247 -18.819 1.00 80.94 107 ARG A CA 1
ATOM 796 C C . ARG A 1 107 ? 11.145 -6.340 -19.681 1.00 80.94 107 ARG A C 1
ATOM 798 O O . ARG A 1 107 ? 11.111 -6.202 -20.897 1.00 80.94 107 ARG A O 1
ATOM 805 N N . GLN A 1 108 ? 11.715 -7.386 -19.082 1.00 82.06 108 GLN A N 1
ATOM 806 C CA . GLN A 1 108 ? 12.281 -8.498 -19.846 1.00 82.06 108 GLN A CA 1
ATOM 807 C C . GLN A 1 108 ? 11.176 -9.397 -20.403 1.00 82.06 108 GLN A C 1
ATOM 809 O O . GLN A 1 108 ? 11.274 -9.876 -21.527 1.00 82.06 108 GLN A O 1
ATOM 814 N N . THR A 1 109 ? 10.113 -9.606 -19.622 1.00 84.50 109 THR A N 1
ATOM 815 C CA . THR A 1 109 ? 9.043 -10.556 -19.957 1.00 84.50 109 THR A CA 1
ATOM 816 C C . THR A 1 109 ? 7.730 -9.893 -20.371 1.00 84.50 109 THR A C 1
ATOM 818 O O . THR A 1 109 ? 6.834 -10.572 -20.866 1.00 84.50 109 THR A O 1
ATOM 821 N N . GLY A 1 110 ? 7.576 -8.587 -20.137 1.00 85.81 110 GLY A N 1
ATOM 822 C CA . GLY A 1 110 ? 6.324 -7.849 -20.321 1.00 85.81 110 GLY A CA 1
ATOM 823 C C . GLY A 1 110 ? 5.241 -8.186 -19.290 1.00 85.81 110 GLY A C 1
ATOM 824 O O . GLY A 1 110 ? 4.130 -7.665 -19.378 1.00 85.81 110 GLY A O 1
ATOM 825 N N . LYS A 1 111 ? 5.530 -9.048 -18.306 1.00 87.44 111 LYS A N 1
ATOM 826 C CA . LYS A 1 111 ? 4.542 -9.516 -17.328 1.00 87.44 111 LYS A CA 1
ATOM 827 C C . LYS A 1 111 ? 4.334 -8.490 -16.220 1.00 87.44 111 LYS A C 1
ATOM 829 O O . LYS A 1 111 ? 5.290 -7.968 -15.649 1.00 87.44 111 LYS A O 1
ATOM 834 N N . ALA A 1 112 ? 3.073 -8.250 -15.872 1.00 90.00 112 ALA A N 1
ATOM 835 C CA . ALA A 1 112 ? 2.718 -7.559 -14.641 1.00 90.00 112 ALA A CA 1
ATOM 836 C C . ALA A 1 112 ? 2.944 -8.502 -13.449 1.00 90.00 112 ALA A C 1
ATOM 838 O O . ALA A 1 112 ? 2.454 -9.631 -13.445 1.00 90.00 112 ALA A O 1
ATOM 839 N N . VAL A 1 113 ? 3.683 -8.042 -12.442 1.00 89.94 113 VAL A N 1
ATOM 840 C CA . VAL A 1 113 ? 3.985 -8.804 -11.227 1.00 89.94 113 VAL A CA 1
ATOM 841 C C . VAL A 1 113 ? 3.611 -8.004 -9.985 1.00 89.94 113 VAL A C 1
ATOM 843 O O . VAL A 1 113 ? 3.744 -6.779 -9.952 1.00 89.94 113 VAL A O 1
ATOM 846 N N . ILE A 1 114 ? 3.147 -8.714 -8.958 1.00 91.69 114 ILE A N 1
ATOM 847 C CA . ILE A 1 114 ? 2.868 -8.176 -7.626 1.00 91.69 114 ILE A CA 1
ATOM 848 C C . ILE A 1 114 ? 3.628 -9.050 -6.632 1.00 91.69 114 ILE A C 1
ATOM 850 O O . ILE A 1 114 ? 3.368 -10.247 -6.519 1.00 91.69 114 ILE A O 1
ATOM 854 N N . LEU A 1 115 ? 4.590 -8.460 -5.929 1.00 91.69 115 LEU A N 1
ATOM 855 C CA . LEU A 1 115 ? 5.479 -9.163 -5.009 1.00 91.69 115 LEU A CA 1
ATOM 856 C C . LEU A 1 115 ? 5.227 -8.673 -3.588 1.00 91.69 115 LEU A C 1
ATOM 858 O O . LEU A 1 115 ? 5.453 -7.501 -3.290 1.00 91.69 115 LEU A O 1
ATOM 862 N N . SER A 1 116 ? 4.778 -9.563 -2.700 1.00 94.38 116 SER A N 1
ATOM 863 C CA . SER A 1 116 ? 4.701 -9.255 -1.269 1.00 94.38 116 SER A CA 1
ATOM 864 C C . SER A 1 116 ? 6.106 -9.014 -0.725 1.00 94.38 116 SER A C 1
ATOM 866 O O . SER A 1 116 ? 7.008 -9.820 -0.952 1.00 94.38 116 SER A O 1
ATOM 868 N N . VAL A 1 117 ? 6.288 -7.941 0.042 1.00 94.69 117 VAL A N 1
ATOM 869 C CA . VAL A 1 117 ? 7.583 -7.593 0.637 1.00 94.69 117 VAL A CA 1
ATOM 870 C C . VAL A 1 117 ? 7.437 -7.293 2.122 1.00 94.69 117 VAL A C 1
ATOM 872 O O . VAL A 1 117 ? 6.384 -6.884 2.602 1.00 94.69 117 VAL A O 1
ATOM 875 N N . LYS A 1 118 ? 8.514 -7.499 2.879 1.00 95.06 118 LYS A N 1
ATOM 876 C CA . LYS A 1 118 ? 8.622 -7.043 4.266 1.00 95.06 118 LYS A CA 1
ATOM 877 C C . LYS A 1 118 ? 9.897 -6.232 4.391 1.00 95.06 118 LYS A C 1
ATOM 879 O O . LYS A 1 118 ? 10.990 -6.787 4.417 1.00 95.06 118 LYS A O 1
ATOM 884 N N . VAL A 1 119 ? 9.743 -4.916 4.446 1.00 94.38 119 VAL A N 1
ATOM 885 C CA . VAL A 1 119 ? 10.874 -3.994 4.538 1.00 94.38 119 VAL A CA 1
ATOM 886 C C . VAL A 1 119 ? 11.174 -3.739 6.014 1.00 94.38 119 VAL A C 1
ATOM 888 O O . VAL A 1 119 ? 10.279 -3.282 6.735 1.00 94.38 119 VAL A O 1
ATOM 891 N N . PRO A 1 120 ? 12.389 -4.050 6.494 1.00 90.25 120 PRO A N 1
ATOM 892 C CA . PRO A 1 120 ? 12.762 -3.764 7.867 1.00 90.25 120 PRO A CA 1
ATOM 893 C C . PRO A 1 120 ? 12.808 -2.254 8.084 1.00 90.25 120 PRO A C 1
ATOM 895 O O . PRO A 1 120 ? 13.188 -1.477 7.205 1.00 90.25 120 PRO A O 1
ATOM 898 N N . SER A 1 121 ? 12.414 -1.833 9.274 1.00 83.81 121 SER A N 1
ATOM 899 C CA . SER A 1 121 ? 12.539 -0.440 9.664 1.00 83.81 121 SER A CA 1
ATOM 900 C C . SER A 1 121 ? 13.986 -0.119 9.995 1.00 83.81 121 SER A C 1
ATOM 902 O O . SER A 1 121 ? 14.671 -0.902 10.652 1.00 83.81 121 SER A O 1
ATOM 904 N N . LYS A 1 122 ? 14.454 1.046 9.547 1.00 80.56 122 LYS A N 1
ATOM 905 C CA . LYS A 1 122 ? 15.730 1.582 10.015 1.00 80.56 122 LYS A CA 1
ATOM 906 C C . LYS A 1 122 ? 15.593 1.963 11.484 1.00 80.56 122 LYS A C 1
ATOM 908 O O . LYS A 1 122 ? 14.665 2.687 11.846 1.00 80.56 122 LYS A O 1
ATOM 913 N N . THR A 1 123 ? 16.551 1.550 12.304 1.00 64.44 123 THR A N 1
ATOM 914 C CA . THR A 1 123 ? 16.728 2.118 13.638 1.00 64.44 123 THR A CA 1
ATOM 915 C C . THR A 1 123 ? 17.172 3.567 13.463 1.00 64.44 123 THR A C 1
ATOM 917 O O . THR A 1 123 ? 18.335 3.830 13.164 1.00 64.44 123 THR A O 1
ATOM 920 N N . ASN A 1 124 ? 16.251 4.522 13.604 1.00 58.03 124 ASN A N 1
ATOM 921 C CA . ASN A 1 124 ? 16.622 5.930 13.715 1.00 58.03 124 ASN A CA 1
ATOM 922 C C . ASN A 1 124 ? 17.267 6.132 15.088 1.00 58.03 124 ASN A C 1
ATOM 924 O O . ASN A 1 124 ? 16.594 6.469 16.062 1.00 58.03 124 ASN A O 1
ATOM 928 N N . ILE A 1 125 ? 18.577 5.898 15.171 1.00 50.50 125 ILE A N 1
ATOM 929 C CA . ILE A 1 125 ? 19.388 6.426 16.263 1.00 50.50 125 ILE A CA 1
ATOM 930 C C . ILE A 1 125 ? 19.383 7.936 16.045 1.00 50.50 125 ILE A C 1
ATOM 932 O O . ILE A 1 125 ? 20.083 8.441 15.168 1.00 50.50 125 ILE A O 1
ATOM 936 N N . ARG A 1 126 ? 18.506 8.645 16.763 1.00 52.72 126 ARG A N 1
ATOM 937 C CA . ARG A 1 126 ? 18.550 10.106 16.819 1.00 52.72 126 ARG A CA 1
ATOM 938 C C . ARG A 1 126 ? 19.951 10.473 17.313 1.00 52.72 126 ARG A C 1
ATOM 940 O O . ARG A 1 126 ? 20.294 10.117 18.437 1.00 52.72 126 ARG A O 1
ATOM 947 N N . ARG A 1 127 ? 20.762 11.064 16.438 1.00 42.56 127 ARG A N 1
ATOM 948 C CA . ARG A 1 127 ? 21.967 11.794 16.836 1.00 42.56 127 ARG A CA 1
ATOM 949 C C . ARG A 1 127 ? 21.560 13.194 17.256 1.00 42.56 127 ARG A C 1
ATOM 951 O O . ARG A 1 127 ? 20.611 13.716 16.625 1.00 42.56 127 ARG A O 1
#

Sequence (127 aa):
MTEQLFDSLAKQNGFRVLSGGKYGGNNGFDHVWQAADGSVVLIVESKQIRNGTVQLNPNGAGGYTQMSREWIKQVVKSLPDGSPAKAVVLKANQNGKLKTAIAGVDRQTGKAVILSVKVPSKTNIRR

Organism: Neisseria meningitidis serogroup B (strain ATCC BAA-335 / MC58) (NCBI:txid122586)

Foldseek 3Di:
DQLVVVCVVLVVVQWDWFPQQAAPPRAGASTWIAHNVRQAIEREAEFEQDPNDTDWDCQGQPGKTPPAPVNNVRSLVRTDPPGPRSVSQVVCVVVVRYWYWYWYQHPVVRDTDIGTDHDHIDPPPPD

pLDDT: mean 91.71, std 9.92, range [42.56, 98.38]

Secondary structure (DSSP, 8-state):
-HHHHHHHHHHHTTEEEPS--EETTTEE-SEEEEETTSS-EEEEEE--BBTTB----TT-GGGPPTTSHHHHHHHHHHSPTT-HHHHHHHHHHHTT-EEEEEEEEBTTT--EEEEEE-PPPP-----